Protein AF-A0A292SSF6-F1 (afdb_monomer)

pLDDT: mean 93.51, std 5.16, range [66.0, 98.0]

Solvent-accessible surface area (backbone atoms only — not comparable to full-atom values): 5772 Å² total; per-residue (Å²): 117,79,34,78,46,30,32,36,40,44,48,85,53,56,63,44,60,33,24,50,44,43,47,54,54,51,52,42,42,68,77,37,73,86,39,47,51,32,33,30,39,35,69,86,70,49,66,38,35,38,34,46,37,36,29,75,49,51,92,90,61,53,89,60,91,52,71,47,96,88,50,74,26,33,63,50,97,54,82,78,77,68,55,51,72,78,39,78,56,68,75,58,71,88,34,52,79,50,58,133

Structure (mmCIF, N/CA/C/O backbone):
data_AF-A0A292SSF6-F1
#
_entry.id   AF-A0A292SSF6-F1
#
loop_
_atom_site.group_PDB
_atom_site.id
_atom_site.type_symbol
_atom_site.label_atom_id
_atom_site.label_alt_id
_atom_site.label_comp_id
_atom_site.label_asym_id
_atom_site.label_entity_id
_atom_site.label_seq_id
_atom_site.pdbx_PDB_ins_code
_atom_site.Cartn_x
_atom_site.Cartn_y
_atom_site.Cartn_z
_atom_site.occupancy
_atom_site.B_iso_or_equiv
_atom_site.auth_seq_id
_atom_site.auth_comp_id
_atom_site.auth_asym_id
_atom_site.auth_atom_id
_atom_site.pdbx_PDB_model_num
ATOM 1 N N . MET A 1 1 ? -14.331 -1.722 14.726 1.00 67.75 1 MET A N 1
ATOM 2 C CA . MET A 1 1 ? -14.412 -2.775 13.685 1.00 67.75 1 MET A CA 1
ATOM 3 C C . MET A 1 1 ? -13.218 -2.597 12.760 1.00 67.75 1 MET A C 1
ATOM 5 O O . MET A 1 1 ? -12.829 -1.456 12.556 1.00 67.75 1 MET A O 1
ATOM 9 N N . LYS A 1 2 ? -12.588 -3.676 12.282 1.00 88.44 2 LYS A N 1
ATOM 10 C CA . LYS A 1 2 ? -11.464 -3.581 11.335 1.00 88.44 2 LYS A CA 1
ATOM 11 C C . LYS A 1 2 ? -11.940 -4.008 9.954 1.00 88.44 2 LYS A C 1
ATOM 13 O O . LYS A 1 2 ? -12.508 -5.089 9.822 1.00 88.44 2 LYS A O 1
ATOM 18 N N . TYR A 1 3 ? -11.712 -3.161 8.964 1.00 95.12 3 TYR A N 1
ATOM 19 C CA . TYR A 1 3 ? -11.968 -3.439 7.559 1.00 95.12 3 TYR A CA 1
ATOM 20 C C . TYR A 1 3 ? -10.675 -3.865 6.876 1.00 95.12 3 TYR A C 1
ATOM 22 O O . TYR A 1 3 ? -9.581 -3.495 7.302 1.00 95.12 3 TYR A O 1
ATOM 30 N N . VAL A 1 4 ? -10.815 -4.662 5.819 1.00 96.25 4 VAL A N 1
ATOM 31 C CA . VAL A 1 4 ? -9.699 -5.122 4.994 1.00 96.25 4 VAL A CA 1
ATOM 32 C C . VAL A 1 4 ? -9.918 -4.620 3.577 1.00 96.25 4 VAL A C 1
ATOM 34 O O . VAL A 1 4 ? -10.930 -4.956 2.962 1.00 96.25 4 VAL A O 1
ATOM 37 N N . HIS A 1 5 ? -8.945 -3.875 3.066 1.00 97.19 5 HIS A N 1
ATOM 38 C CA . HIS A 1 5 ? -8.882 -3.404 1.688 1.00 97.19 5 HIS A CA 1
ATOM 39 C C . HIS A 1 5 ? -7.763 -4.140 0.958 1.00 97.19 5 HIS A C 1
ATOM 41 O O . HIS A 1 5 ? -6.676 -4.340 1.503 1.00 97.19 5 HIS A O 1
ATOM 47 N N . TRP A 1 6 ? -8.029 -4.545 -0.279 1.00 97.44 6 TRP A N 1
ATOM 48 C CA . TRP A 1 6 ? -7.040 -5.171 -1.150 1.00 97.44 6 TRP A CA 1
ATOM 49 C C . TRP A 1 6 ? -6.674 -4.191 -2.249 1.00 97.44 6 TRP A C 1
ATOM 51 O O . TRP A 1 6 ? -7.523 -3.850 -3.068 1.00 97.44 6 TRP A O 1
ATOM 61 N N . LEU A 1 7 ? -5.430 -3.730 -2.251 1.00 97.88 7 LEU A N 1
ATOM 62 C CA . LEU A 1 7 ? -4.929 -2.750 -3.206 1.00 97.88 7 LEU A CA 1
ATOM 63 C C . LEU A 1 7 ? -3.973 -3.416 -4.196 1.00 97.88 7 LEU A C 1
ATOM 65 O O . LEU A 1 7 ? -3.261 -4.355 -3.830 1.00 97.88 7 LEU A O 1
ATOM 69 N N . LYS A 1 8 ? -3.938 -2.918 -5.428 1.00 97.38 8 LYS A N 1
ATOM 70 C CA . LYS A 1 8 ? -2.991 -3.303 -6.474 1.00 97.38 8 LYS A CA 1
ATOM 71 C C . LYS A 1 8 ? -2.121 -2.104 -6.808 1.00 97.38 8 LYS A C 1
ATOM 73 O O . LYS A 1 8 ? -2.636 -1.088 -7.264 1.00 97.38 8 LYS A O 1
ATOM 78 N N . ILE A 1 9 ? -0.818 -2.263 -6.625 1.00 97.25 9 ILE A N 1
ATOM 79 C CA . ILE A 1 9 ? 0.180 -1.351 -7.173 1.00 97.25 9 ILE A CA 1
ATOM 80 C C . ILE A 1 9 ? 0.531 -1.855 -8.570 1.00 97.25 9 ILE A C 1
ATOM 82 O O . ILE A 1 9 ? 0.942 -3.014 -8.720 1.00 97.25 9 ILE A O 1
ATOM 86 N N . ASP A 1 10 ? 0.368 -0.997 -9.573 1.00 96.25 10 ASP A N 1
ATOM 87 C CA . ASP A 1 10 ? 0.788 -1.284 -10.941 1.00 96.25 10 ASP A CA 1
ATOM 88 C C . ASP A 1 10 ? 2.320 -1.273 -11.023 1.00 96.25 10 ASP A C 1
ATOM 90 O O . ASP A 1 10 ? 2.972 -0.243 -10.834 1.00 96.25 10 ASP A O 1
ATOM 94 N N . GLY A 1 11 ? 2.901 -2.449 -11.251 1.00 93.06 11 GLY A N 1
ATOM 95 C CA . GLY A 1 11 ? 4.343 -2.612 -11.432 1.00 93.06 11 GLY A CA 1
ATOM 96 C C . GLY A 1 11 ? 4.795 -2.517 -12.888 1.00 93.06 11 GLY A C 1
ATOM 97 O O . GLY A 1 11 ? 5.994 -2.598 -13.143 1.00 93.06 11 GLY A O 1
ATOM 98 N N . TYR A 1 12 ? 3.859 -2.380 -13.833 1.00 92.56 12 TYR A N 1
ATOM 99 C CA . TYR A 1 12 ? 4.141 -2.170 -15.256 1.00 92.56 12 TYR A CA 1
ATOM 100 C C . TYR A 1 12 ? 4.074 -0.691 -15.654 1.00 92.56 12 TYR A C 1
ATOM 102 O O . TYR A 1 12 ? 4.403 -0.348 -16.792 1.00 92.56 12 TYR A O 1
ATOM 110 N N . SER A 1 13 ? 3.652 0.187 -14.739 1.00 91.25 13 SER A N 1
ATOM 111 C CA . SER A 1 13 ? 3.705 1.633 -14.934 1.00 91.25 13 SER A CA 1
ATOM 112 C C . SER A 1 13 ? 5.144 2.158 -14.912 1.00 91.25 13 SER A C 1
ATOM 114 O O . SER A 1 13 ? 6.100 1.436 -14.618 1.00 91.25 13 SER A O 1
ATOM 116 N N . LYS A 1 14 ? 5.306 3.452 -15.209 1.00 94.31 14 LYS A N 1
ATOM 117 C CA . LYS A 1 14 ? 6.593 4.135 -15.031 1.00 94.31 14 LYS A CA 1
ATOM 118 C C . LYS A 1 14 ? 7.066 4.011 -13.580 1.00 94.31 14 LYS A C 1
ATOM 120 O O . LYS A 1 14 ? 6.250 3.924 -12.663 1.00 94.31 14 LYS A O 1
ATOM 125 N N . LEU A 1 15 ? 8.382 4.030 -13.372 1.00 94.31 15 LEU A N 1
ATOM 126 C CA . LEU A 1 15 ? 8.970 3.826 -12.046 1.00 94.31 15 LEU A CA 1
ATOM 127 C C . LEU A 1 15 ? 8.563 4.932 -11.067 1.00 94.31 15 LEU A C 1
ATOM 129 O O . LEU A 1 15 ? 8.316 4.623 -9.902 1.00 94.31 15 LEU A O 1
ATOM 133 N N . GLU A 1 16 ? 8.420 6.173 -11.540 1.00 94.94 16 GLU A N 1
ATOM 134 C CA . GLU A 1 16 ? 7.891 7.289 -10.750 1.00 94.94 16 GLU A CA 1
ATOM 135 C C . GLU A 1 16 ? 6.433 7.033 -10.332 1.00 94.94 16 GLU A C 1
ATOM 137 O O . GLU A 1 16 ? 6.086 7.176 -9.164 1.00 94.94 16 GLU A O 1
ATOM 142 N N . GLU A 1 17 ? 5.583 6.563 -11.252 1.00 94.81 17 GLU A N 1
ATOM 143 C CA . GLU A 1 17 ? 4.176 6.246 -10.960 1.00 94.81 17 GLU A CA 1
ATOM 144 C C . GLU A 1 17 ? 4.050 5.087 -9.961 1.00 94.81 17 GLU A C 1
ATOM 146 O O . GLU A 1 17 ? 3.231 5.136 -9.042 1.00 94.81 17 GLU A O 1
ATOM 151 N N . THR A 1 18 ? 4.863 4.037 -10.100 1.00 96.50 18 THR A N 1
ATOM 152 C CA . THR A 1 18 ? 4.904 2.933 -9.130 1.00 96.50 18 THR A CA 1
ATOM 153 C C . THR A 1 18 ? 5.384 3.421 -7.766 1.00 96.50 18 THR A C 1
ATOM 155 O O . THR A 1 18 ? 4.801 3.061 -6.741 1.00 96.50 18 THR A O 1
ATOM 158 N N . ALA A 1 19 ? 6.414 4.270 -7.733 1.00 96.81 19 ALA A N 1
ATOM 159 C CA . ALA A 1 19 ? 6.913 4.848 -6.496 1.00 96.81 19 ALA A CA 1
ATOM 160 C C . ALA A 1 19 ? 5.834 5.685 -5.796 1.00 96.81 19 ALA A C 1
ATOM 162 O O . ALA A 1 19 ? 5.632 5.510 -4.595 1.00 96.81 19 ALA A O 1
ATOM 163 N N . LEU A 1 20 ? 5.110 6.539 -6.527 1.00 96.31 20 LEU A N 1
ATOM 164 C CA . LEU A 1 20 ? 4.034 7.367 -5.972 1.00 96.31 20 LEU A CA 1
ATOM 165 C C . LEU A 1 20 ? 2.931 6.512 -5.338 1.00 96.31 20 LEU A C 1
ATOM 167 O O . LEU A 1 20 ? 2.481 6.817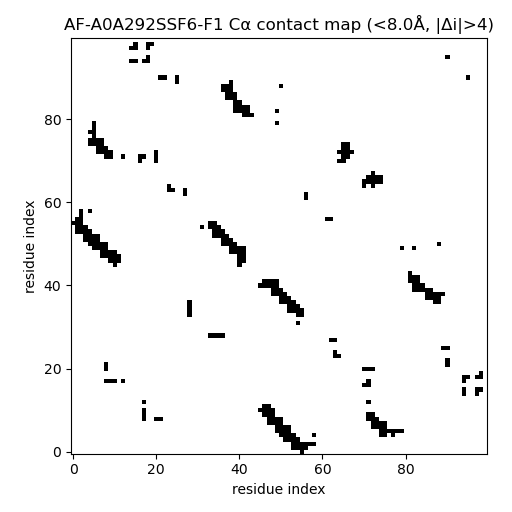 -4.239 1.00 96.31 20 LEU A O 1
ATOM 171 N N . GLN A 1 21 ? 2.561 5.387 -5.954 1.00 97.69 21 GLN A N 1
ATOM 172 C CA . GLN A 1 21 ? 1.598 4.447 -5.365 1.00 97.69 21 GLN A CA 1
ATOM 173 C C . GLN A 1 21 ? 2.100 3.856 -4.035 1.00 97.69 21 GLN A C 1
ATOM 175 O O . GLN A 1 21 ? 1.344 3.789 -3.062 1.00 97.69 21 GLN A O 1
ATOM 180 N N . PHE A 1 22 ? 3.378 3.457 -3.956 1.00 97.31 22 PHE A N 1
ATOM 181 C CA . PHE A 1 22 ? 3.988 3.035 -2.688 1.00 97.31 22 PHE A CA 1
ATOM 182 C C . PHE A 1 22 ? 3.993 4.170 -1.658 1.00 97.31 22 PHE A C 1
ATOM 184 O O . PHE A 1 22 ? 3.689 3.928 -0.486 1.00 97.31 22 PHE A O 1
ATOM 191 N N . GLN A 1 23 ? 4.302 5.394 -2.088 1.00 97.31 23 GLN A N 1
ATOM 192 C CA . GLN A 1 23 ? 4.333 6.572 -1.230 1.00 97.31 23 GLN A CA 1
ATOM 193 C C . GLN A 1 23 ? 2.952 6.894 -0.658 1.00 97.31 23 GLN A C 1
ATOM 195 O O . GLN A 1 23 ? 2.850 7.147 0.539 1.00 97.31 23 GLN A O 1
ATOM 200 N N . SER A 1 24 ? 1.886 6.834 -1.459 1.00 97.19 24 SER A N 1
ATOM 201 C CA . SER A 1 24 ? 0.515 7.067 -0.992 1.00 97.19 24 SER A CA 1
ATOM 202 C C . SER A 1 24 ? 0.139 6.111 0.142 1.00 97.19 24 SER A C 1
ATOM 204 O O . SER A 1 24 ? -0.394 6.542 1.164 1.00 97.19 24 SER A O 1
ATOM 206 N N . ILE A 1 25 ? 0.481 4.825 0.014 1.00 97.81 25 ILE A N 1
ATOM 207 C CA . ILE A 1 25 ? 0.223 3.826 1.061 1.00 97.81 25 ILE A CA 1
ATOM 208 C C . ILE A 1 25 ? 1.098 4.082 2.294 1.00 97.81 25 ILE A C 1
ATOM 210 O O . ILE A 1 25 ? 0.615 3.980 3.421 1.00 97.81 25 ILE A O 1
ATOM 214 N N . GLU A 1 26 ? 2.374 4.435 2.117 1.00 97.56 26 GLU A N 1
ATOM 215 C CA . GLU A 1 26 ? 3.252 4.775 3.242 1.00 97.56 26 GLU A CA 1
ATOM 216 C C . GLU A 1 26 ? 2.739 6.008 4.007 1.00 97.56 26 GLU A C 1
ATOM 218 O O . GLU A 1 26 ? 2.683 5.993 5.238 1.00 97.56 26 GLU A O 1
ATOM 223 N N . ASN A 1 27 ? 2.318 7.050 3.291 1.00 97.25 27 ASN A N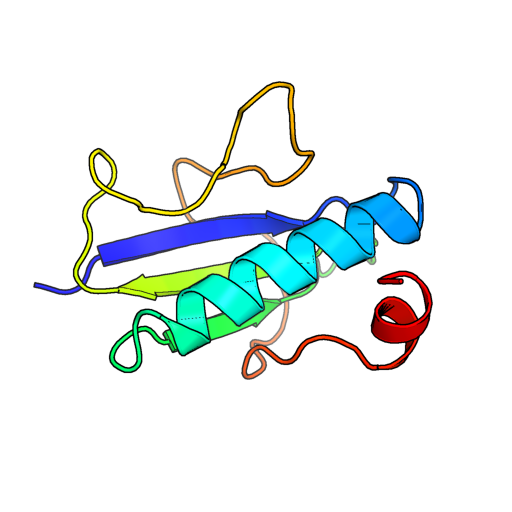 1
ATOM 224 C CA . ASN A 1 27 ? 1.742 8.263 3.867 1.00 97.25 27 ASN A CA 1
ATOM 225 C C . ASN A 1 27 ? 0.445 7.958 4.620 1.00 97.25 27 ASN A C 1
ATOM 227 O O . ASN A 1 27 ? 0.272 8.432 5.743 1.00 97.25 27 ASN A O 1
ATOM 231 N N . TYR A 1 28 ? -0.412 7.096 4.069 1.00 97.75 28 TYR A N 1
ATOM 232 C CA . TYR A 1 28 ? -1.606 6.616 4.762 1.00 97.75 28 TYR A CA 1
ATOM 233 C C . TYR A 1 28 ? -1.262 5.913 6.080 1.00 97.75 28 TYR A C 1
ATOM 235 O O . TYR A 1 28 ? -1.827 6.228 7.124 1.00 97.75 28 TYR A O 1
ATOM 243 N N . LEU A 1 29 ? -0.297 4.990 6.076 1.00 97.50 29 LEU A N 1
ATOM 244 C CA . LEU A 1 29 ? 0.112 4.276 7.293 1.00 97.50 29 LEU A CA 1
ATOM 245 C C . LEU A 1 29 ? 0.724 5.211 8.349 1.00 97.50 29 LEU A C 1
ATOM 247 O O . LEU A 1 29 ? 0.545 4.973 9.544 1.00 97.50 29 LEU A O 1
ATOM 251 N N . LYS A 1 30 ? 1.413 6.281 7.929 1.00 97.12 30 LYS A N 1
ATOM 252 C CA . LYS A 1 30 ? 1.907 7.337 8.831 1.00 97.12 30 LYS A CA 1
ATOM 253 C C . LYS A 1 30 ? 0.759 8.157 9.429 1.00 97.12 30 LYS A C 1
ATOM 255 O O . LYS A 1 30 ? 0.785 8.438 10.624 1.00 97.12 30 LYS A O 1
ATOM 260 N N . ALA A 1 31 ? -0.238 8.519 8.621 1.00 97.56 31 ALA A N 1
ATOM 261 C CA . ALA A 1 31 ? -1.404 9.291 9.056 1.00 97.56 31 ALA A CA 1
ATOM 262 C C . ALA A 1 31 ? -2.347 8.484 9.967 1.00 97.56 31 ALA A C 1
ATOM 264 O O . ALA A 1 31 ? -2.966 9.042 10.873 1.00 97.56 31 ALA A O 1
ATOM 265 N N . TYR A 1 32 ? -2.408 7.163 9.777 1.00 96.56 32 TYR A N 1
ATOM 266 C CA . TYR A 1 32 ? -3.281 6.253 10.516 1.00 96.56 32 TYR A CA 1
ATOM 267 C C . TYR A 1 32 ? -2.477 5.147 11.232 1.00 96.56 32 TYR A C 1
ATOM 269 O O . TYR A 1 32 ? -2.494 3.997 10.794 1.00 96.56 32 TYR A O 1
ATOM 277 N N . PRO A 1 33 ? -1.836 5.422 12.390 1.00 94.44 33 PRO A N 1
ATOM 278 C CA . PRO A 1 33 ? -0.906 4.490 13.051 1.00 94.44 33 PRO A CA 1
ATOM 279 C C . PRO A 1 33 ? -1.505 3.151 13.510 1.00 94.44 33 PRO A C 1
ATOM 281 O O . PRO A 1 33 ? -0.782 2.204 13.812 1.00 94.44 33 PRO A O 1
ATOM 284 N N . LYS A 1 34 ? -2.837 3.064 13.613 1.00 95.44 34 LYS A N 1
ATOM 285 C CA . LYS A 1 34 ? -3.548 1.814 13.928 1.00 95.44 34 LYS A CA 1
ATOM 286 C C . LYS A 1 34 ? -3.727 0.907 12.708 1.00 95.44 34 LYS A C 1
ATOM 288 O O . LYS A 1 34 ? -4.062 -0.270 12.882 1.00 95.44 34 LYS A O 1
ATOM 293 N N . ALA A 1 35 ? -3.556 1.449 11.503 1.00 96.88 35 ALA A N 1
ATOM 294 C CA . ALA A 1 35 ? -3.626 0.689 10.271 1.00 96.88 35 ALA A CA 1
ATOM 295 C C . ALA A 1 35 ? -2.404 -0.225 10.132 1.00 96.88 35 ALA A C 1
ATOM 297 O O . ALA A 1 35 ? -1.316 0.054 10.636 1.00 96.88 35 ALA A O 1
ATOM 298 N N . LYS A 1 36 ? -2.591 -1.353 9.453 1.00 97.25 36 LYS A N 1
ATOM 299 C CA . LYS A 1 36 ? -1.533 -2.325 9.172 1.00 97.25 36 LYS A CA 1
ATOM 300 C C . LYS A 1 36 ? -1.595 -2.708 7.711 1.00 97.25 36 LYS A C 1
ATOM 302 O O . LYS A 1 36 ? -2.683 -2.888 7.177 1.00 97.25 36 LYS A O 1
ATOM 307 N N . ALA A 1 37 ? -0.442 -2.883 7.081 1.00 97.88 37 ALA A N 1
ATOM 308 C CA . ALA A 1 37 ? -0.381 -3.328 5.701 1.00 97.88 37 ALA A CA 1
ATOM 309 C C . ALA A 1 37 ? 0.563 -4.517 5.538 1.00 97.88 37 ALA A C 1
ATOM 311 O O . ALA A 1 37 ? 1.668 -4.542 6.088 1.00 97.88 37 ALA A O 1
ATOM 312 N N . MET A 1 38 ? 0.121 -5.481 4.737 1.00 97.88 38 MET A N 1
ATOM 313 C CA . MET A 1 38 ? 0.932 -6.597 4.262 1.00 97.88 38 MET A CA 1
ATOM 314 C C . MET A 1 38 ? 1.092 -6.491 2.747 1.00 97.88 38 MET A C 1
ATOM 316 O O . MET A 1 38 ? 0.144 -6.138 2.053 1.00 97.88 38 MET A O 1
ATOM 320 N N . LEU A 1 39 ? 2.280 -6.802 2.242 1.00 97.31 39 LEU A N 1
ATOM 321 C CA . LEU A 1 39 ? 2.654 -6.792 0.834 1.00 97.31 39 LEU A CA 1
ATOM 322 C C . LEU A 1 39 ? 2.806 -8.229 0.321 1.00 97.31 39 LEU A C 1
ATOM 324 O O . LEU A 1 39 ? 3.424 -9.071 0.978 1.00 97.31 39 LEU A O 1
ATOM 328 N N . TYR A 1 40 ? 2.277 -8.481 -0.869 1.00 95.88 40 TYR A N 1
ATOM 329 C CA . TYR A 1 40 ? 2.320 -9.757 -1.572 1.00 95.88 40 TYR A CA 1
ATOM 330 C C . TYR A 1 40 ? 2.766 -9.528 -3.021 1.00 95.88 40 TYR A C 1
ATOM 332 O O . TYR A 1 40 ? 2.585 -8.444 -3.581 1.00 95.88 40 TYR A O 1
ATOM 340 N N . GLN A 1 41 ? 3.303 -10.577 -3.634 1.00 92.75 41 GLN A N 1
ATOM 341 C CA . GLN A 1 41 ? 3.539 -10.674 -5.076 1.00 92.75 41 GLN A CA 1
ATOM 342 C C . GLN A 1 41 ? 2.676 -11.801 -5.639 1.00 92.75 41 GLN A C 1
ATOM 344 O O . GLN A 1 41 ? 2.322 -12.724 -4.906 1.00 92.75 41 GLN A O 1
ATOM 349 N N . TYR A 1 42 ? 2.341 -11.741 -6.923 1.00 91.62 42 TYR A N 1
ATOM 350 C CA . TYR A 1 42 ? 1.693 -12.869 -7.588 1.00 91.62 42 TYR A CA 1
ATOM 351 C C . TYR A 1 42 ? 2.669 -14.029 -7.788 1.00 91.62 42 TYR A C 1
ATOM 353 O O . TYR A 1 42 ? 3.818 -13.817 -8.179 1.00 91.62 42 TYR A O 1
ATOM 361 N N . ASP A 1 43 ? 2.180 -15.257 -7.621 1.00 88.81 43 ASP A N 1
ATOM 362 C CA . ASP A 1 43 ? 2.975 -16.473 -7.845 1.00 88.81 43 ASP A CA 1
ATOM 363 C C . ASP A 1 43 ? 3.381 -16.642 -9.317 1.00 88.81 43 ASP A C 1
ATOM 365 O O . ASP A 1 43 ? 4.367 -17.301 -9.631 1.00 88.81 43 ASP A O 1
ATOM 369 N N . SER A 1 44 ? 2.651 -15.999 -10.233 1.00 86.50 44 SER A N 1
ATOM 370 C CA . SER A 1 44 ? 2.926 -16.009 -11.672 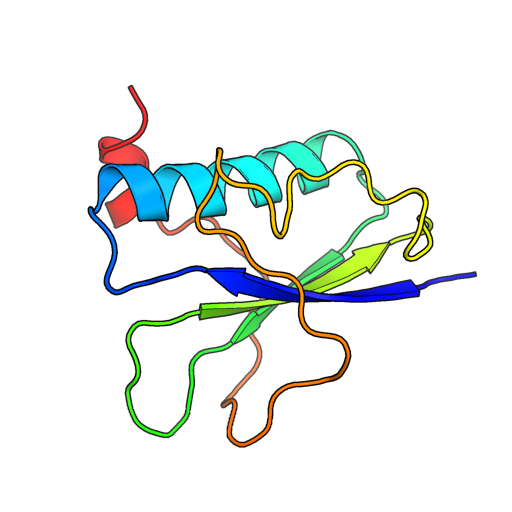1.00 86.50 44 SER A CA 1
ATOM 371 C C . SER A 1 44 ? 4.149 -15.179 -12.085 1.00 86.50 44 SER A C 1
ATOM 373 O O . SER A 1 44 ? 4.418 -15.067 -13.278 1.00 86.50 44 SER A O 1
ATOM 375 N N . GLY A 1 45 ? 4.839 -14.526 -11.143 1.00 82.25 45 GLY A N 1
ATOM 376 C CA . GLY A 1 45 ? 5.948 -13.616 -11.443 1.00 82.25 45 GLY A CA 1
ATOM 377 C C . GLY A 1 45 ? 5.508 -12.261 -12.010 1.00 82.25 45 GLY A C 1
ATOM 378 O O . GLY A 1 45 ? 6.293 -11.595 -12.678 1.00 82.25 45 GLY A O 1
ATOM 379 N N . SER A 1 46 ? 4.257 -11.843 -11.772 1.00 87.75 46 SER A N 1
ATOM 380 C CA . SER A 1 46 ? 3.808 -10.495 -12.144 1.00 87.75 46 SER A CA 1
ATOM 381 C C . SER A 1 46 ? 4.596 -9.430 -11.380 1.00 87.75 46 SER A C 1
ATOM 383 O O . SER A 1 46 ? 4.849 -9.585 -10.186 1.00 87.75 46 SER A O 1
ATOM 385 N N . PHE A 1 47 ? 4.908 -8.316 -12.048 1.00 89.31 47 PHE A N 1
ATOM 386 C CA . PHE A 1 47 ? 5.503 -7.14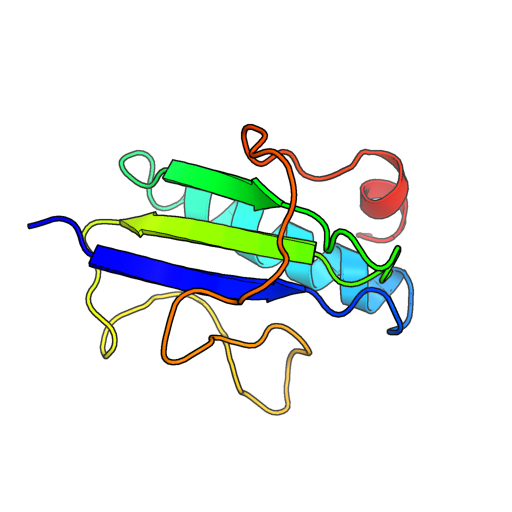6 -11.395 1.00 89.31 47 PHE A CA 1
ATOM 387 C C . PHE A 1 47 ? 4.505 -6.373 -10.523 1.00 89.31 47 PHE A C 1
ATOM 389 O O . PHE A 1 47 ? 4.919 -5.528 -9.734 1.00 89.31 47 PHE A O 1
ATOM 396 N N . ASN A 1 48 ? 3.205 -6.670 -10.626 1.00 94.50 48 ASN A N 1
ATOM 397 C CA . ASN A 1 48 ? 2.192 -6.064 -9.769 1.00 94.50 48 ASN A CA 1
ATOM 398 C C . ASN A 1 48 ? 2.351 -6.506 -8.318 1.00 94.50 48 ASN A C 1
ATOM 400 O O . ASN A 1 48 ? 2.563 -7.688 -8.022 1.00 94.50 48 ASN A O 1
ATOM 404 N N . TRP A 1 49 ? 2.129 -5.560 -7.412 1.00 95.19 49 TRP A N 1
ATOM 405 C CA . TRP A 1 49 ? 2.145 -5.822 -5.981 1.00 95.19 49 TRP A CA 1
ATOM 406 C C . TRP A 1 49 ? 0.746 -5.747 -5.411 1.00 95.19 49 TRP A C 1
ATOM 408 O O . TRP A 1 49 ? -0.043 -4.881 -5.787 1.00 95.19 49 TRP A O 1
ATOM 418 N N . ILE A 1 50 ? 0.453 -6.635 -4.468 1.00 97.56 50 ILE A N 1
ATOM 419 C CA . ILE A 1 50 ? -0.821 -6.633 -3.760 1.00 97.56 50 ILE A CA 1
ATOM 420 C C . ILE A 1 50 ? -0.598 -6.182 -2.329 1.00 97.56 50 ILE A C 1
ATOM 422 O O . ILE A 1 50 ? 0.280 -6.701 -1.642 1.00 97.56 50 ILE A O 1
ATOM 426 N N . VAL A 1 51 ? -1.412 -5.240 -1.867 1.00 98.00 51 VAL A N 1
ATOM 427 C CA . VAL A 1 51 ? -1.386 -4.757 -0.488 1.00 98.00 51 VAL A CA 1
ATOM 428 C C . VAL A 1 51 ? -2.683 -5.135 0.210 1.00 98.00 51 VAL A C 1
ATOM 430 O O . VAL A 1 51 ? -3.768 -4.776 -0.238 1.00 98.00 51 VAL A O 1
ATOM 433 N N . ARG A 1 52 ? -2.577 -5.851 1.329 1.00 97.94 52 ARG A N 1
ATOM 434 C CA . ARG A 1 52 ? -3.680 -6.059 2.271 1.00 97.94 52 ARG A CA 1
ATOM 435 C C . ARG A 1 52 ? -3.595 -4.977 3.335 1.00 97.94 52 ARG A C 1
ATOM 437 O O . ARG A 1 52 ? -2.734 -5.062 4.207 1.00 97.94 52 ARG A O 1
ATOM 444 N N . LEU A 1 53 ? -4.471 -3.987 3.257 1.00 97.88 53 LEU A N 1
ATOM 445 C CA . LEU A 1 53 ? -4.563 -2.883 4.204 1.00 97.88 53 LEU A CA 1
ATOM 446 C C . LEU A 1 53 ? -5.685 -3.159 5.211 1.00 97.88 53 LEU A C 1
ATOM 448 O O . LEU A 1 53 ? -6.850 -3.264 4.841 1.00 97.88 53 LEU A O 1
ATOM 452 N N . GLU A 1 54 ? -5.335 -3.279 6.485 1.00 97.44 54 GLU A N 1
ATOM 453 C CA . GLU A 1 54 ? -6.273 -3.386 7.600 1.00 97.44 54 GLU A CA 1
ATOM 454 C C . GLU A 1 54 ? -6.388 -2.040 8.312 1.00 97.44 54 GLU A C 1
ATOM 456 O O . GLU A 1 54 ? -5.393 -1.546 8.843 1.00 97.44 54 GLU A O 1
ATOM 461 N N . CYS A 1 55 ? -7.583 -1.456 8.371 1.00 96.19 55 CYS A N 1
ATOM 462 C CA . CYS A 1 55 ? -7.809 -0.166 9.029 1.00 96.19 55 CYS A CA 1
ATOM 463 C C . CYS A 1 55 ? -9.222 -0.055 9.627 1.00 96.19 55 CYS A C 1
ATOM 465 O O . CYS A 1 55 ? -10.043 -0.965 9.512 1.00 96.19 55 CYS A O 1
ATOM 467 N N . GLU A 1 56 ? -9.498 1.045 10.329 1.00 95.62 56 GLU A N 1
ATOM 468 C CA . GLU A 1 56 ? -10.817 1.324 10.925 1.00 95.62 56 GLU A CA 1
ATOM 469 C C . GLU A 1 56 ? -11.794 1.958 9.912 1.00 95.62 56 GLU A C 1
ATOM 471 O O . GLU A 1 56 ? -12.996 1.994 10.168 1.00 95.62 56 GLU A O 1
ATOM 476 N N . GLN A 1 57 ? -11.297 2.399 8.750 1.00 94.19 57 GLN A N 1
ATOM 477 C CA . GLN A 1 57 ? -12.082 3.033 7.689 1.00 94.19 57 GLN A CA 1
ATOM 478 C C . GLN A 1 57 ? -12.769 1.999 6.796 1.00 94.19 57 GLN A C 1
ATOM 480 O O . GLN A 1 57 ? -12.151 1.031 6.341 1.00 94.19 57 GLN A O 1
ATOM 485 N N . CYS A 1 58 ? -14.057 2.216 6.532 1.00 91.81 58 CYS A N 1
ATOM 486 C CA . CYS A 1 58 ? -14.846 1.349 5.667 1.00 91.81 58 CYS A CA 1
ATOM 487 C C . CYS A 1 58 ? -14.570 1.628 4.178 1.00 91.81 58 CYS A C 1
ATOM 489 O O . CYS A 1 58 ? -13.728 2.448 3.820 1.00 91.81 58 CYS A O 1
ATOM 491 N N . TYR A 1 59 ? -15.273 0.932 3.283 1.00 82.19 59 TYR A N 1
ATOM 492 C CA . TYR A 1 59 ? -15.088 1.095 1.837 1.00 82.19 59 TYR A CA 1
ATOM 493 C C . TYR A 1 59 ? -15.432 2.498 1.313 1.00 82.19 59 TYR A C 1
ATOM 495 O O . TYR A 1 59 ? -14.805 2.928 0.343 1.00 82.19 59 TYR A O 1
ATOM 503 N N . ASN A 1 60 ? -16.383 3.194 1.938 1.00 86.62 60 ASN A N 1
ATOM 504 C CA . ASN A 1 60 ? -16.844 4.515 1.497 1.00 86.62 60 ASN A CA 1
ATOM 505 C C . ASN A 1 60 ? -16.007 5.669 2.069 1.00 86.62 60 ASN A C 1
ATOM 507 O O . ASN A 1 60 ? -16.030 6.752 1.500 1.00 86.62 60 ASN A O 1
ATOM 511 N N . ASP A 1 61 ? -15.242 5.415 3.135 1.00 89.62 61 ASP A N 1
ATOM 512 C CA . ASP A 1 61 ? -14.493 6.434 3.887 1.00 89.62 61 ASP A CA 1
ATOM 513 C C . ASP A 1 61 ? -12.980 6.162 3.883 1.00 89.62 61 ASP A C 1
ATOM 515 O O . ASP A 1 61 ? -12.265 6.539 4.814 1.00 89.62 61 ASP A O 1
ATOM 519 N N . LEU A 1 62 ? -12.485 5.419 2.888 1.00 93.12 62 LEU A N 1
ATOM 520 C CA . LEU A 1 62 ? -11.058 5.148 2.766 1.00 93.12 62 LEU A CA 1
ATOM 521 C C . LEU A 1 62 ? -10.350 6.421 2.292 1.00 93.12 62 LEU A C 1
ATOM 523 O O . LEU A 1 62 ? -1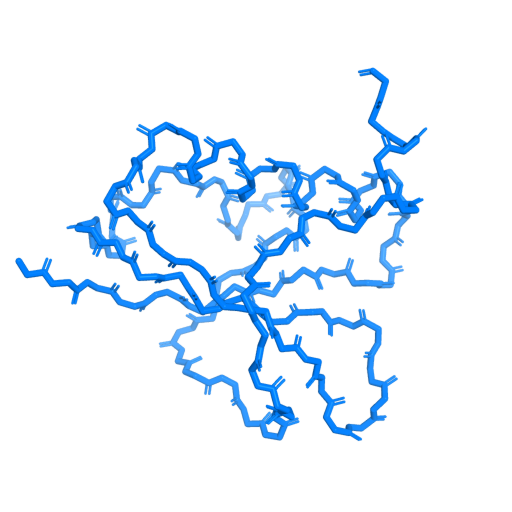0.497 6.813 1.138 1.00 93.12 62 LEU A O 1
ATOM 527 N N . ASP A 1 63 ? -9.553 7.023 3.172 1.00 94.88 63 ASP A N 1
ATOM 528 C CA . ASP A 1 63 ? -8.78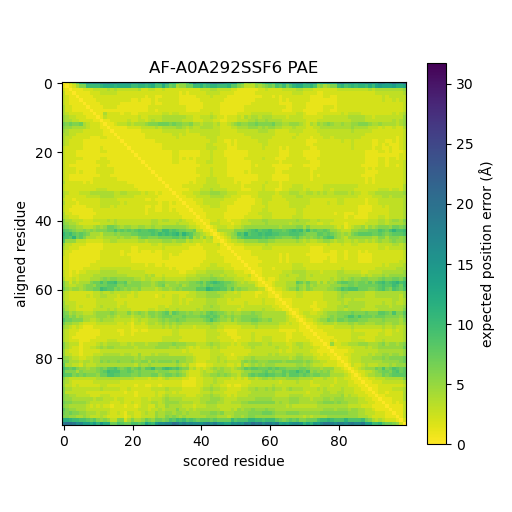7 8.246 2.900 1.00 94.88 63 ASP A CA 1
ATOM 529 C C . ASP A 1 63 ? -7.488 7.942 2.134 1.00 94.88 63 ASP A C 1
ATOM 531 O O . ASP A 1 63 ? -6.373 8.212 2.578 1.00 94.88 63 ASP A O 1
ATOM 535 N N . LEU A 1 64 ? -7.638 7.258 1.004 1.00 94.88 64 LEU A N 1
ATOM 536 C CA . LEU A 1 64 ? -6.570 6.892 0.086 1.00 94.88 64 LEU A CA 1
ATOM 537 C C . LEU A 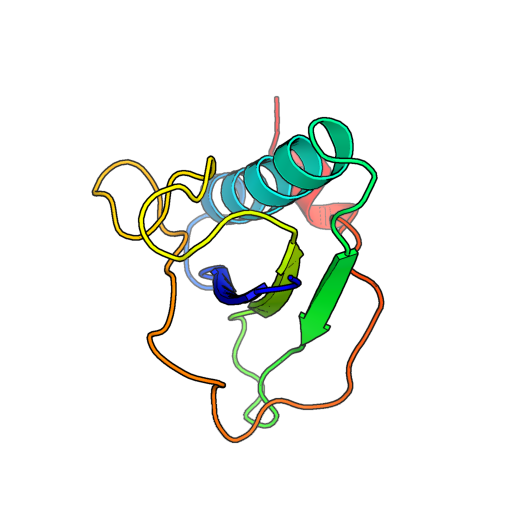1 64 ? -7.132 6.984 -1.331 1.00 94.88 64 LEU A C 1
ATOM 539 O O . LEU A 1 64 ? -8.129 6.327 -1.635 1.00 94.88 64 LEU A O 1
ATOM 543 N N . ASP A 1 65 ? -6.488 7.774 -2.190 1.00 94.00 65 ASP A N 1
ATOM 544 C CA . ASP A 1 65 ? -6.890 7.891 -3.593 1.00 94.00 65 ASP A CA 1
ATOM 545 C C . ASP A 1 65 ? -6.670 6.544 -4.299 1.00 94.00 65 ASP A C 1
ATOM 547 O O . ASP A 1 65 ? -5.540 6.066 -4.423 1.00 94.00 65 ASP A O 1
ATOM 551 N N . VAL A 1 66 ? -7.766 5.895 -4.690 1.00 94.31 66 VAL A N 1
ATOM 552 C CA . VAL A 1 66 ? -7.787 4.585 -5.349 1.00 94.31 66 VAL A CA 1
ATOM 553 C C . VAL A 1 66 ? -8.854 4.580 -6.436 1.00 94.31 66 VAL A C 1
ATOM 555 O O . VAL A 1 66 ? -9.920 5.168 -6.262 1.00 94.31 66 VAL A O 1
ATOM 558 N N . ASN A 1 67 ? -8.615 3.852 -7.530 1.00 93.12 67 ASN A N 1
ATOM 559 C CA . ASN A 1 67 ? -9.548 3.734 -8.664 1.00 93.12 67 ASN A CA 1
ATOM 560 C C . ASN A 1 67 ? -9.922 5.080 -9.325 1.00 93.12 67 ASN A C 1
ATOM 562 O O . ASN A 1 67 ? -10.995 5.195 -9.920 1.00 93.12 67 ASN A O 1
ATOM 566 N N . SER A 1 68 ? -9.068 6.095 -9.219 1.00 89.12 68 SER A N 1
ATOM 567 C CA . SER A 1 68 ? -9.253 7.388 -9.877 1.00 89.12 68 SER A CA 1
ATOM 568 C C . SER A 1 68 ? -8.393 7.493 -11.138 1.00 89.12 68 SER A C 1
ATOM 570 O O . SER A 1 68 ? -7.517 6.671 -11.392 1.00 89.12 68 SER A O 1
ATOM 572 N N . SER A 1 69 ? -8.626 8.521 -11.954 1.00 88.62 69 SER A N 1
ATOM 573 C CA . SER A 1 69 ? -7.778 8.805 -13.118 1.00 88.62 69 SER A CA 1
ATOM 574 C C . SER A 1 69 ? -6.429 9.437 -12.751 1.00 88.62 69 SER A C 1
ATOM 576 O O . SER A 1 69 ? -5.568 9.552 -13.620 1.00 88.62 69 SER A O 1
ATOM 578 N N . SER A 1 70 ? -6.249 9.887 -11.502 1.00 88.44 70 SER A N 1
ATOM 579 C CA . SER A 1 70 ? -5.030 10.546 -11.005 1.00 88.44 70 SER A CA 1
ATOM 580 C C . SER A 1 70 ? -3.967 9.572 -10.504 1.00 88.44 70 SER A C 1
ATOM 582 O O . SER A 1 70 ? -2.814 9.969 -10.348 1.00 88.44 70 SER A O 1
ATOM 584 N N . THR A 1 71 ? -4.318 8.306 -10.271 1.00 92.62 71 THR A N 1
ATOM 585 C CA . THR A 1 71 ? -3.379 7.282 -9.809 1.00 92.62 71 THR A CA 1
ATOM 586 C C . THR A 1 71 ? -3.640 5.934 -10.468 1.00 92.62 71 THR A C 1
ATOM 588 O O . THR A 1 71 ? -4.752 5.601 -10.862 1.00 92.62 71 THR A O 1
ATOM 591 N N . ARG A 1 72 ? -2.588 5.122 -10.562 1.00 95.25 72 ARG A N 1
ATOM 592 C CA . ARG A 1 72 ? -2.656 3.714 -10.981 1.00 95.25 72 ARG A CA 1
ATOM 593 C C . ARG A 1 72 ? -2.995 2.774 -9.819 1.00 95.25 72 ARG A C 1
ATOM 595 O O . ARG A 1 72 ? -3.157 1.575 -10.036 1.00 95.25 72 ARG A O 1
ATOM 602 N N . LEU A 1 73 ? -3.083 3.304 -8.593 1.00 96.94 73 LEU A N 1
ATOM 603 C CA . LEU A 1 73 ? -3.432 2.522 -7.416 1.00 96.94 73 LEU A CA 1
ATOM 604 C C . LEU A 1 73 ? -4.892 2.077 -7.514 1.00 96.94 73 LEU A C 1
ATOM 606 O O . LEU A 1 73 ? -5.821 2.886 -7.486 1.00 96.94 73 LEU A O 1
ATOM 610 N N . GLU A 1 74 ? -5.098 0.771 -7.595 1.00 96.94 74 GLU A N 1
ATOM 611 C CA . GLU A 1 74 ? -6.434 0.194 -7.702 1.00 96.94 74 GLU A CA 1
ATOM 612 C C . GLU A 1 74 ? -6.830 -0.499 -6.403 1.00 96.94 74 GLU A C 1
ATOM 614 O O . GLU A 1 74 ? -6.001 -1.096 -5.716 1.00 96.94 74 GLU A O 1
ATOM 619 N N . ARG A 1 75 ? -8.123 -0.479 -6.085 1.00 96.31 75 ARG A N 1
ATOM 620 C CA . ARG A 1 75 ? -8.716 -1.266 -5.004 1.00 96.31 75 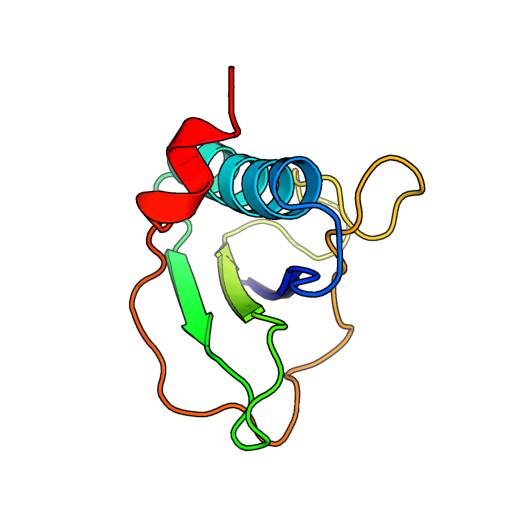ARG A CA 1
ATOM 621 C C . ARG A 1 75 ? -9.586 -2.365 -5.586 1.00 96.31 75 ARG A C 1
ATOM 623 O O . ARG A 1 75 ? -10.569 -2.095 -6.275 1.00 96.31 75 ARG A O 1
ATOM 630 N N . PHE A 1 76 ? -9.278 -3.600 -5.219 1.00 95.62 76 PHE A N 1
ATOM 631 C CA . PHE A 1 76 ? -10.101 -4.756 -5.528 1.00 95.62 76 PHE A CA 1
ATOM 632 C C . PHE A 1 76 ? -11.323 -4.853 -4.616 1.00 95.62 76 PHE A C 1
ATOM 634 O O . PHE A 1 76 ? -11.279 -4.514 -3.433 1.00 95.62 76 PHE A O 1
ATOM 641 N N . SER A 1 77 ? -12.402 -5.413 -5.161 1.00 91.06 77 SER A N 1
ATOM 642 C CA . SER A 1 77 ? -13.624 -5.748 -4.421 1.00 91.06 77 SER A CA 1
ATOM 643 C C . SER A 1 77 ? -13.461 -6.953 -3.488 1.00 91.06 77 SER A C 1
ATOM 645 O O . SER A 1 77 ? -14.281 -7.163 -2.598 1.00 91.06 77 SER A O 1
ATOM 647 N N . SER A 1 78 ? -12.416 -7.762 -3.680 1.00 93.50 78 SER A N 1
ATOM 648 C CA . SER A 1 78 ? -12.149 -8.966 -2.891 1.00 93.50 78 SER A CA 1
ATOM 649 C C . SER A 1 78 ? -10.666 -9.339 -2.899 1.00 93.50 78 SER A C 1
ATOM 651 O O . SER A 1 78 ? -9.894 -8.825 -3.707 1.00 93.50 78 SER A O 1
ATOM 653 N N . LYS A 1 79 ? -10.277 -10.293 -2.044 1.00 95.19 79 LYS A N 1
ATOM 654 C CA . LYS A 1 79 ? -8.919 -10.851 -2.016 1.00 95.19 79 LYS A CA 1
ATOM 655 C C . LYS A 1 79 ? -8.511 -11.413 -3.394 1.00 95.19 79 LYS A C 1
ATOM 657 O O . LYS A 1 79 ? -9.211 -12.292 -3.901 1.00 95.19 79 LYS A O 1
ATOM 662 N N . PRO A 1 80 ? -7.368 -10.990 -3.965 1.00 93.88 80 PRO A N 1
ATOM 663 C CA . PRO A 1 80 ? -6.829 -11.579 -5.188 1.00 93.88 80 PRO A CA 1
ATOM 664 C C . PRO A 1 80 ? -6.450 -13.052 -5.015 1.00 93.88 80 PRO A C 1
ATOM 666 O O . PRO A 1 80 ? -6.007 -13.482 -3.947 1.00 93.88 80 PRO A O 1
ATOM 669 N N . LYS A 1 81 ? -6.611 -13.830 -6.087 1.00 93.00 81 LYS A N 1
ATOM 670 C CA . LYS A 1 81 ? -6.175 -15.233 -6.153 1.00 93.00 81 LYS A CA 1
ATOM 671 C C . LYS A 1 81 ? -4.698 -15.309 -6.563 1.00 93.00 81 LYS A C 1
ATOM 673 O O . LYS A 1 81 ? -4.199 -14.387 -7.198 1.00 93.00 81 LYS A O 1
ATOM 678 N N . ASN A 1 82 ? -4.033 -16.424 -6.246 1.00 92.00 82 ASN A N 1
ATOM 679 C CA . ASN A 1 82 ? -2.654 -16.731 -6.672 1.00 92.00 82 ASN A CA 1
ATOM 680 C C . ASN A 1 82 ? -1.612 -15.678 -6.246 1.00 92.00 82 ASN A C 1
ATOM 682 O O . ASN A 1 82 ? -0.717 -15.317 -7.014 1.00 92.00 82 ASN A O 1
ATOM 686 N N . ILE A 1 83 ? -1.777 -15.144 -5.034 1.00 93.94 83 ILE A N 1
ATOM 687 C CA . ILE A 1 83 ? -0.783 -14.292 -4.383 1.00 93.94 83 ILE A CA 1
ATOM 688 C C . ILE A 1 83 ? 0.047 -15.138 -3.426 1.00 93.94 83 ILE A C 1
ATOM 690 O O . ILE A 1 83 ? -0.500 -15.953 -2.679 1.00 93.94 83 ILE A O 1
ATOM 694 N N . GLY A 1 84 ? 1.352 -14.902 -3.444 1.00 90.44 84 GLY A N 1
ATOM 695 C CA . GLY A 1 84 ? 2.319 -15.669 -2.686 1.00 90.44 84 GLY A CA 1
ATOM 696 C C . GLY A 1 84 ? 2.388 -15.275 -1.217 1.00 90.44 84 GLY A C 1
ATOM 697 O O . GLY A 1 84 ? 1.412 -14.873 -0.581 1.00 90.44 84 GLY A O 1
ATOM 698 N N . ARG A 1 85 ? 3.584 -15.407 -0.642 1.00 88.06 85 ARG A N 1
ATOM 699 C CA . ARG A 1 85 ? 3.802 -15.205 0.793 1.00 88.06 85 ARG A CA 1
ATOM 700 C C . ARG A 1 8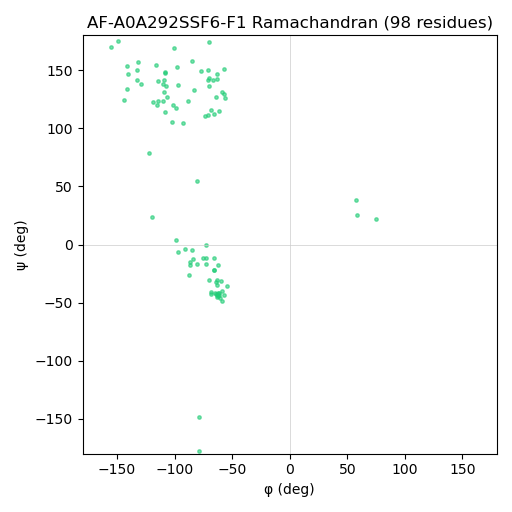5 ? 3.670 -13.738 1.201 1.00 88.06 85 ARG A C 1
ATOM 702 O O . ARG A 1 85 ? 4.259 -12.854 0.582 1.00 88.06 85 ARG A O 1
ATOM 709 N N . GLU A 1 86 ? 2.982 -13.516 2.317 1.00 91.75 86 GLU A N 1
ATOM 710 C CA . GLU A 1 86 ? 2.849 -12.195 2.922 1.00 91.75 86 GLU A CA 1
ATOM 711 C C . GLU A 1 86 ? 4.153 -11.686 3.537 1.00 91.75 86 GLU A C 1
ATOM 713 O O . GLU A 1 86 ? 4.928 -12.437 4.141 1.00 91.75 86 GLU A O 1
ATOM 718 N N . ARG A 1 87 ? 4.379 -10.382 3.406 1.00 95.06 87 ARG A N 1
ATOM 719 C CA . ARG A 1 87 ? 5.475 -9.650 4.045 1.00 95.06 87 ARG A CA 1
ATOM 720 C C . ARG A 1 87 ? 4.914 -8.386 4.674 1.00 95.06 87 ARG A C 1
ATOM 722 O O . ARG A 1 87 ? 3.950 -7.831 4.163 1.00 95.06 87 ARG A O 1
ATOM 729 N N . ILE A 1 88 ? 5.515 -7.903 5.759 1.00 96.19 88 ILE A N 1
ATOM 730 C CA . ILE A 1 88 ? 5.157 -6.582 6.294 1.00 96.19 88 ILE A CA 1
ATOM 731 C C . ILE A 1 88 ? 5.404 -5.550 5.194 1.00 96.19 88 ILE A C 1
ATOM 733 O O . ILE A 1 88 ? 6.470 -5.566 4.571 1.00 96.19 88 ILE A O 1
ATOM 737 N N . PHE A 1 89 ? 4.423 -4.681 4.946 1.00 96.75 89 PHE A N 1
ATOM 738 C CA . PHE A 1 89 ? 4.574 -3.620 3.962 1.00 96.75 89 PHE A CA 1
ATOM 739 C C . PHE A 1 89 ? 5.779 -2.743 4.307 1.00 96.75 89 PHE A C 1
ATOM 741 O O . PHE A 1 89 ? 5.930 -2.268 5.433 1.00 96.75 89 PHE A O 1
ATOM 748 N N . LYS A 1 90 ? 6.633 -2.529 3.310 1.00 94.56 90 LYS A N 1
ATOM 749 C CA . LYS A 1 90 ? 7.738 -1.578 3.343 1.00 94.56 90 LYS A CA 1
ATOM 750 C C . LYS A 1 90 ? 7.818 -0.936 1.972 1.00 94.56 90 LYS A C 1
ATOM 752 O O . LYS A 1 90 ? 7.789 -1.662 0.979 1.00 94.56 90 LYS A O 1
ATOM 757 N N . PHE A 1 91 ? 7.956 0.386 1.926 1.00 94.62 91 PHE A N 1
ATOM 758 C CA . PHE A 1 91 ? 8.284 1.089 0.691 1.00 94.62 91 PHE A CA 1
ATOM 759 C C . PHE A 1 91 ? 9.658 0.588 0.212 1.00 94.62 91 PHE A C 1
ATOM 761 O O . PHE A 1 91 ? 10.647 0.787 0.924 1.00 94.62 91 PHE A O 1
ATOM 768 N N . PRO A 1 92 ? 9.755 -0.087 -0.949 1.00 92.31 92 PRO A N 1
ATOM 769 C CA . PRO A 1 92 ? 11.035 -0.578 -1.434 1.00 92.31 92 PRO A CA 1
ATOM 770 C C . PRO A 1 92 ? 12.007 0.572 -1.748 1.00 92.31 92 PRO A C 1
ATOM 772 O O . PRO A 1 92 ? 11.696 1.460 -2.537 1.00 92.31 92 PRO A O 1
ATOM 775 N N . GLU A 1 93 ? 13.214 0.520 -1.178 1.00 90.88 93 GLU A N 1
ATOM 776 C CA . GLU A 1 93 ? 14.240 1.573 -1.314 1.00 90.88 93 GLU A CA 1
ATOM 777 C C . GLU A 1 93 ? 14.574 1.924 -2.770 1.00 90.88 93 GLU A C 1
ATOM 779 O O . GLU A 1 93 ? 14.791 3.085 -3.104 1.00 90.88 93 GLU A O 1
ATOM 784 N N . HIS A 1 94 ? 14.561 0.937 -3.670 1.00 90.06 94 HIS A N 1
ATOM 785 C CA . HIS A 1 94 ? 14.855 1.163 -5.085 1.00 90.06 94 HIS A CA 1
ATOM 786 C C . HIS A 1 94 ? 13.810 2.033 -5.797 1.00 90.06 94 HIS A C 1
ATOM 788 O O . HIS A 1 94 ? 14.145 2.618 -6.824 1.00 90.06 94 HIS A O 1
ATOM 794 N N . TYR A 1 95 ? 12.584 2.130 -5.266 1.00 92.81 95 TYR A N 1
ATOM 795 C CA . TYR A 1 95 ? 11.559 3.039 -5.777 1.00 92.81 95 TYR A CA 1
ATOM 796 C C . TYR A 1 95 ? 11.649 4.437 -5.152 1.00 92.81 95 TYR A C 1
ATOM 798 O O . TYR A 1 95 ? 11.264 5.408 -5.793 1.00 92.81 95 TYR A O 1
ATOM 806 N N . LYS A 1 96 ? 12.190 4.576 -3.934 1.00 91.88 96 LYS A N 1
ATOM 807 C CA . LYS A 1 96 ? 12.236 5.868 -3.225 1.00 91.88 96 LYS A CA 1
ATOM 808 C C . LYS A 1 96 ? 13.008 6.951 -3.972 1.00 91.88 96 LYS A C 1
ATOM 810 O O . LYS A 1 96 ? 12.646 8.110 -3.883 1.00 91.88 96 LYS A O 1
ATOM 815 N N . LYS A 1 97 ? 14.029 6.577 -4.746 1.00 92.88 97 LYS A N 1
ATOM 816 C CA . LYS A 1 97 ? 14.809 7.519 -5.569 1.00 92.88 97 LYS A CA 1
ATOM 817 C C . LYS A 1 97 ? 14.014 8.184 -6.706 1.00 92.88 97 LYS A C 1
ATOM 819 O O . LYS A 1 97 ? 14.550 9.076 -7.346 1.00 92.88 97 LYS A O 1
ATOM 824 N N . TYR A 1 98 ? 12.804 7.701 -6.998 1.00 92.31 98 TYR A N 1
ATOM 825 C CA . TYR A 1 98 ? 11.903 8.263 -8.012 1.00 92.31 98 TYR A CA 1
ATOM 826 C C . TYR A 1 98 ? 10.822 9.169 -7.403 1.00 92.31 98 TYR A C 1
ATOM 828 O O . TYR A 1 98 ? 9.920 9.612 -8.106 1.00 92.31 98 TYR A O 1
ATOM 836 N N . ILE A 1 99 ? 10.890 9.394 -6.092 1.00 86.69 99 ILE A N 1
ATOM 837 C CA . ILE A 1 99 ? 10.103 10.384 -5.371 1.00 86.69 99 ILE A CA 1
ATOM 838 C C . ILE A 1 99 ? 11.052 11.558 -5.135 1.00 86.69 99 ILE A C 1
ATOM 840 O O . ILE A 1 99 ? 11.980 11.428 -4.335 1.00 86.69 99 ILE A O 1
ATOM 844 N N . GLU A 1 100 ? 10.870 12.643 -5.881 1.00 66.00 100 GLU A N 1
ATOM 845 C CA . GLU A 1 100 ? 11.621 13.894 -5.691 1.00 66.00 100 GLU A CA 1
ATOM 846 C C . GLU A 1 100 ? 11.178 14.641 -4.424 1.00 66.00 100 GLU A C 1
ATOM 848 O O . GLU A 1 100 ? 9.957 14.670 -4.138 1.00 66.00 100 GLU A O 1
#

Nearest PDB structures (foldseek):
  1wd6-assembly1_B  TM=4.702E-01  e=3.473E+00  Escherichia coli
  3e8o-assembly1_B  TM=4.395E-01  e=3.473E+00  Deinococcus radiodurans
  8ecp-assembly1_B  TM=3.665E-01  e=1.614E+00  Pseudomonas aeruginosa
  1iuj-assembly1_B  TM=4.171E-01  e=6.577E+00  Thermus thermophilus

Foldseek 3Di:
DKDKWKKKQQQVDDLLQSLVLLVLVVVLCVVAVVKFKKWWDAPVPHSMIIIIIIHPDDPVGPPTDEPDPVHPMHIDPDDDPRIDDIDGRDSDPVSVVSPD

Secondary structure (DSSP, 8-state):
--EEEEEEE-SSS-HHHHHHHHHHHHHHHHH-TT-EEEEEEBTT--S-EEEEEEES--SSS--S--SSTT---EEESSPPSSB---EE----HHHHTT--

Sequence (100 aa):
MKYVHWLKIDGYSKLEETALQFQSIENYLKAYPKAKAMLYQYDSGSFNWIVRLECEQCYNDLDLDVNSSSTRLERFSSKPKNIGRERIFKFPEHYKKYIE

Radius of gyration: 12.73 Å; Cα contacts (8 Å, |Δi|>4): 181; chains: 1; bounding box: 32×31×29 Å

Mean predicted aligned error: 3.24 Å